Protein AF-A0A1E1F285-F1 (afdb_monomer)

Mean predicted aligned error: 18.16 Å

Sequence (173 aa):
MGPDPKQLMRQTDASERTVKHWLSGQHGPDSVYFLRLVVSSPVIRAFVLGLIDGPAAIPLTGPVDRISLVRAREAYAAGEAAGGRSATGGRKNVPERVPERDPINVPDRAELNERQHWFLDRVAAGRSDARDIVAMWAVSLKTARRDIAALKVAGLICYVGSRRKGRYRRSSK

Secondary structure (DSSP, 8-state):
-PPPHHHHHHHH---HHHHHHHHTTSS---HHHHHHHHHH-HHHHHHHHHHHHGGGS-----TTHHHHHHHHHHHHHHHHHHT-------------------------TTS--HHHHHHHHHHHHS---HHHHHHHH---HHHHHHHHHHHH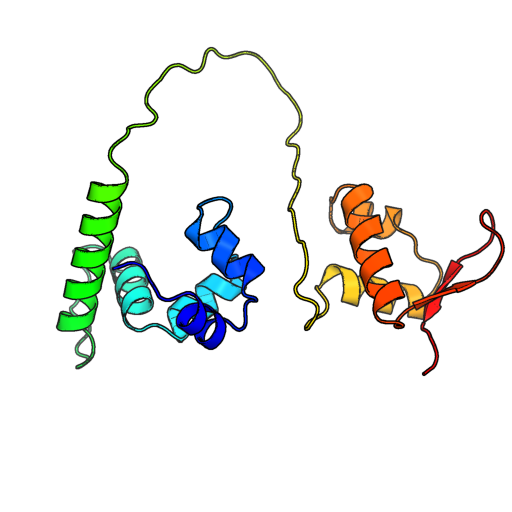HTTSEEEES-TTT-EEEE---

Solvent-accessible surface area (backbone atoms only — not comparable to full-atom values): 10651 Å² total; per-residue (Å²): 134,80,85,57,63,70,59,50,25,73,50,48,74,44,47,72,67,60,47,50,35,38,77,68,68,76,45,77,71,52,73,67,45,42,51,32,37,40,72,65,30,69,36,54,28,44,47,53,48,52,63,74,47,43,101,78,52,78,81,73,92,50,97,71,45,66,67,32,39,51,51,34,52,52,54,49,54,52,49,56,64,73,58,76,67,81,93,78,78,84,83,82,84,88,78,94,72,80,83,83,70,71,79,84,80,75,76,59,95,83,63,83,51,72,69,49,51,53,49,54,54,42,28,71,78,38,86,58,57,44,64,56,47,20,72,76,66,76,47,47,64,68,55,30,46,48,48,53,48,52,38,40,75,70,54,51,33,44,79,49,74,52,99,88,78,41,42,49,36,67,43,84,127

Nearest PDB structures (foldseek):
  4ooi-assembly1_A  TM=7.698E-01  e=5.294E-03  Vibrio cholerae O1 biovar El Tor str. N16961
  8qkf-assembly1_B  TM=7.802E-01  e=4.735E-02  Mycolicibacterium smegmatis
  8qkf-assembly1_A  TM=7.771E-01  e=9.636E-02  Mycolicibacterium smegmatis
  1r23-assembly1_A  TM=7.798E-01  e=1.961E-01  Synechococcus elongatus PCC 7942 = FACHB-805
  2lkp-assembly1_B  TM=5.062E-01  e=1.230E+00  Mycobacterium tuberculosis H37Rv

Radius of gyration: 22.08 Å; Cα contacts (8 Å, |Δi|>4): 124; chains: 1; bounding box: 58×31×63 Å

pLDDT: mean 71.3, std 18.4, range [32.62, 95.25]

Organism: NCBI:txid120107

Structure (mmCIF, N/CA/C/O backbone):
data_AF-A0A1E1F285-F1
#
_entry.id   AF-A0A1E1F285-F1
#
loop_
_atom_site.group_PDB
_atom_site.id
_atom_site.type_symbol
_atom_site.label_atom_id
_atom_site.label_alt_id
_atom_site.label_comp_id
_atom_site.label_asym_id
_atom_site.label_entity_id
_atom_site.label_seq_id
_atom_site.pdbx_PDB_ins_code
_atom_site.Cartn_x
_atom_site.Cartn_y
_atom_site.Cartn_z
_atom_site.occupancy
_atom_site.B_iso_or_equiv
_atom_site.auth_seq_id
_atom_site.auth_comp_id
_atom_site.auth_asym_id
_atom_site.auth_atom_id
_atom_site.pdbx_PDB_model_num
ATOM 1 N N . MET A 1 1 ? 17.434 11.563 -23.244 1.00 43.72 1 MET A N 1
ATOM 2 C CA . MET A 1 1 ? 16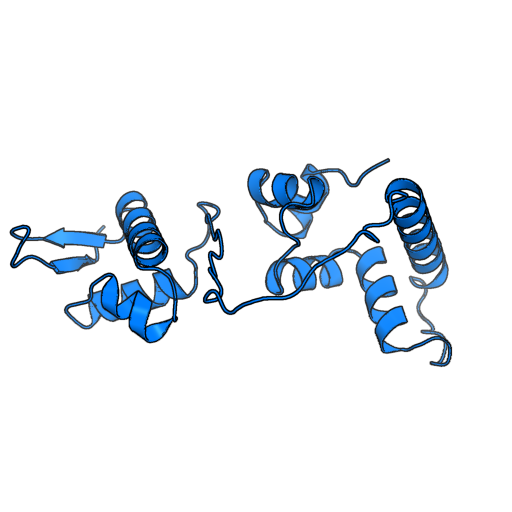.072 12.016 -22.884 1.00 43.72 1 MET A CA 1
ATOM 3 C C . MET A 1 1 ? 15.527 10.986 -21.903 1.00 43.72 1 MET A C 1
ATOM 5 O O . MET A 1 1 ? 15.444 9.826 -22.281 1.00 43.72 1 MET A O 1
ATOM 9 N N . GLY A 1 2 ? 15.338 11.341 -20.629 1.00 56.44 2 GLY A N 1
ATOM 10 C CA . GLY A 1 2 ? 14.851 10.390 -19.618 1.00 56.44 2 GLY A CA 1
ATOM 11 C C . GLY A 1 2 ? 13.384 10.003 -19.858 1.00 56.44 2 GLY A C 1
ATOM 12 O O . GLY A 1 2 ? 12.691 10.731 -20.571 1.00 56.44 2 GLY A O 1
ATOM 13 N N . PRO A 1 3 ? 12.904 8.876 -19.303 1.00 66.75 3 PRO A N 1
ATOM 14 C CA . PRO A 1 3 ? 11.506 8.469 -19.444 1.00 66.75 3 PRO A CA 1
ATOM 15 C C . PRO A 1 3 ? 10.559 9.522 -18.842 1.00 66.75 3 PRO A C 1
ATOM 17 O O . PRO A 1 3 ? 10.799 10.015 -17.740 1.00 66.75 3 PRO A O 1
ATOM 20 N N . ASP A 1 4 ? 9.489 9.870 -19.568 1.00 79.44 4 ASP A N 1
ATOM 21 C CA . ASP A 1 4 ? 8.480 10.839 -19.117 1.00 79.44 4 ASP A CA 1
ATOM 22 C C . ASP A 1 4 ? 7.724 10.282 -17.893 1.00 79.44 4 ASP A C 1
ATOM 24 O O . ASP A 1 4 ? 7.098 9.216 -17.997 1.00 79.44 4 ASP A O 1
ATOM 28 N N . PRO A 1 5 ? 7.726 10.986 -16.741 1.00 80.44 5 PRO A N 1
ATOM 29 C CA . PRO A 1 5 ? 6.997 10.564 -15.550 1.00 80.44 5 PRO A CA 1
ATOM 30 C C . PRO A 1 5 ? 5.525 10.232 -15.817 1.00 80.44 5 PRO A C 1
ATOM 32 O O . PRO A 1 5 ? 5.007 9.259 -15.274 1.00 80.44 5 PRO A O 1
ATOM 35 N N . LYS A 1 6 ? 4.849 10.991 -16.691 1.00 82.88 6 LYS A N 1
ATOM 36 C CA . LYS A 1 6 ? 3.425 10.779 -17.001 1.00 82.88 6 LYS A CA 1
ATOM 37 C C . LYS A 1 6 ? 3.189 9.465 -17.735 1.00 82.88 6 LYS A C 1
ATOM 39 O O . LYS A 1 6 ? 2.173 8.806 -17.518 1.00 82.88 6 LYS A O 1
ATOM 44 N N . GLN A 1 7 ? 4.123 9.076 -18.598 1.00 83.38 7 GLN A N 1
ATOM 45 C CA . GLN A 1 7 ? 4.050 7.811 -19.316 1.00 83.38 7 GLN A CA 1
ATOM 46 C C . GLN A 1 7 ? 4.204 6.629 -18.358 1.00 83.38 7 GLN A C 1
ATOM 48 O O . GLN A 1 7 ? 3.432 5.678 -18.456 1.00 83.38 7 GLN A O 1
ATOM 53 N N . LEU A 1 8 ? 5.138 6.714 -17.405 1.00 80.19 8 LEU A N 1
ATOM 54 C CA . LEU A 1 8 ? 5.330 5.680 -16.387 1.00 80.19 8 LEU A CA 1
ATOM 55 C C . LEU A 1 8 ? 4.090 5.525 -15.507 1.00 80.19 8 LEU A C 1
ATOM 57 O O . LEU A 1 8 ? 3.622 4.406 -15.333 1.00 80.19 8 LEU A O 1
ATOM 61 N N . MET A 1 9 ? 3.504 6.632 -15.044 1.00 79.19 9 MET A N 1
ATOM 62 C CA . MET A 1 9 ? 2.258 6.601 -14.269 1.00 79.19 9 MET A CA 1
ATOM 63 C C . MET A 1 9 ? 1.129 5.904 -15.040 1.00 79.19 9 MET A C 1
ATOM 65 O O . MET A 1 9 ? 0.465 5.029 -14.501 1.00 79.19 9 MET A O 1
ATOM 69 N N . ARG A 1 10 ? 0.943 6.221 -16.330 1.00 76.50 10 ARG A N 1
ATOM 70 C CA . ARG A 1 10 ? -0.081 5.565 -17.167 1.00 76.50 10 ARG A CA 1
ATOM 71 C C . ARG A 1 10 ? 0.170 4.074 -17.388 1.00 76.50 10 ARG A C 1
ATOM 73 O O . ARG A 1 10 ? -0.776 3.332 -17.618 1.00 76.50 10 ARG A O 1
ATOM 80 N N . GLN A 1 11 ? 1.431 3.654 -17.400 1.00 74.38 11 GLN A N 1
ATOM 81 C CA . GLN A 1 11 ? 1.823 2.269 -17.656 1.00 74.38 11 GLN A CA 1
ATOM 82 C C . GLN A 1 11 ? 1.722 1.386 -16.411 1.00 74.38 11 GLN A C 1
ATOM 84 O O . GLN A 1 11 ? 1.433 0.198 -16.529 1.00 74.38 11 GLN A O 1
ATOM 89 N N . THR A 1 12 ? 1.972 1.950 -15.230 1.00 71.25 12 THR A N 1
ATOM 90 C CA . THR A 1 12 ? 2.078 1.185 -13.981 1.00 71.25 12 THR A CA 1
ATOM 91 C C . THR A 1 12 ? 0.955 1.459 -12.992 1.00 71.25 12 THR A C 1
ATOM 93 O O . THR A 1 12 ? 0.839 0.722 -12.013 1.00 71.25 12 THR A O 1
ATOM 96 N N . ASP A 1 13 ? 0.149 2.491 -13.243 1.00 68.31 13 ASP A N 1
ATOM 97 C CA . ASP A 1 13 ? -0.824 3.074 -12.312 1.00 68.31 13 ASP A CA 1
ATOM 98 C C . ASP A 1 13 ? -0.196 3.557 -10.989 1.00 68.31 13 ASP A C 1
ATOM 100 O O . ASP A 1 13 ? -0.860 3.733 -9.972 1.00 68.31 13 ASP A O 1
ATOM 104 N N . ALA A 1 14 ? 1.124 3.772 -10.986 1.00 72.44 14 ALA A N 1
ATOM 105 C CA . ALA A 1 14 ? 1.829 4.351 -9.852 1.00 72.44 14 ALA A CA 1
ATOM 106 C C . ALA A 1 14 ? 1.595 5.864 -9.794 1.00 72.44 14 ALA A C 1
ATOM 108 O O . ALA A 1 14 ? 1.497 6.530 -10.830 1.00 72.44 14 ALA A O 1
ATOM 109 N N . SER A 1 15 ? 1.591 6.454 -8.597 1.00 74.44 15 SER A N 1
ATOM 110 C CA . SER A 1 15 ? 1.534 7.909 -8.504 1.00 74.44 15 SER A CA 1
ATOM 111 C C . SER A 1 15 ? 2.813 8.581 -8.957 1.00 74.44 15 SER A C 1
ATOM 113 O O . SER A 1 15 ? 3.917 8.029 -8.971 1.00 74.44 15 SER A O 1
ATOM 115 N N . GLU A 1 16 ? 2.658 9.877 -9.189 1.00 77.94 16 GLU A N 1
ATOM 116 C CA . GLU A 1 16 ? 3.741 10.806 -9.439 1.00 77.94 16 GLU A CA 1
ATOM 117 C C . GLU A 1 16 ? 4.838 10.749 -8.367 1.00 77.94 16 GLU A C 1
ATOM 119 O O . GLU A 1 16 ? 6.019 10.864 -8.689 1.00 77.94 16 GLU A O 1
ATOM 124 N N . ARG A 1 17 ? 4.484 10.553 -7.090 1.00 73.75 17 ARG A N 1
ATOM 125 C CA . ARG A 1 17 ? 5.474 10.469 -6.010 1.00 73.75 17 ARG A CA 1
ATOM 126 C C . ARG A 1 17 ? 6.322 9.210 -6.152 1.00 73.75 17 ARG A C 1
ATOM 128 O O . ARG A 1 17 ? 7.546 9.293 -6.073 1.00 73.75 17 ARG A O 1
ATOM 135 N N . THR A 1 18 ? 5.672 8.074 -6.372 1.00 74.69 18 THR A N 1
ATOM 136 C CA . THR A 1 18 ? 6.319 6.773 -6.552 1.00 74.69 18 THR A CA 1
ATOM 137 C C . THR A 1 18 ? 7.257 6.808 -7.761 1.00 74.69 18 THR A C 1
ATOM 139 O O . THR A 1 18 ? 8.434 6.470 -7.641 1.00 74.69 18 THR A O 1
ATOM 142 N N . VAL A 1 19 ? 6.790 7.359 -8.887 1.00 76.88 19 VAL A N 1
ATOM 143 C CA . VAL A 1 19 ? 7.602 7.540 -10.099 1.00 76.88 19 VAL A CA 1
ATOM 144 C C . VAL A 1 19 ? 8.780 8.497 -9.869 1.00 76.88 19 VAL A C 1
ATOM 146 O O . VAL A 1 19 ? 9.896 8.203 -10.292 1.00 76.88 19 VAL A O 1
ATOM 149 N N . LYS A 1 20 ? 8.596 9.613 -9.148 1.00 80.12 20 LYS A N 1
ATOM 150 C CA . LYS A 1 20 ? 9.701 10.529 -8.792 1.00 80.12 20 LYS A CA 1
ATOM 151 C C . LYS A 1 20 ? 10.767 9.853 -7.932 1.00 80.12 20 LYS A C 1
ATOM 153 O O . LYS A 1 20 ? 11.956 10.109 -8.119 1.00 80.12 20 LYS A O 1
ATOM 158 N N . HIS A 1 21 ? 10.372 8.988 -7.004 1.00 78.19 21 HIS A N 1
ATOM 159 C CA . HIS A 1 21 ? 11.324 8.219 -6.208 1.00 78.19 21 HIS A CA 1
ATOM 160 C C . HIS A 1 21 ? 12.113 7.197 -7.047 1.00 78.19 21 HIS A C 1
ATOM 162 O O . HIS A 1 21 ? 13.308 7.023 -6.807 1.00 78.19 21 HIS A O 1
ATOM 168 N N . TRP A 1 22 ? 11.498 6.599 -8.076 1.00 84.81 22 TRP A N 1
ATOM 169 C CA . TRP A 1 22 ? 12.201 5.732 -9.033 1.00 84.81 22 TRP A CA 1
ATOM 170 C C . TRP A 1 22 ? 13.216 6.511 -9.869 1.00 84.81 22 TRP A C 1
ATOM 172 O O . TRP A 1 22 ? 14.378 6.125 -9.956 1.00 84.81 22 TRP A O 1
ATOM 182 N N . LEU A 1 23 ? 12.794 7.642 -10.442 1.00 81.50 23 LEU A N 1
ATOM 183 C CA . LEU A 1 23 ? 13.649 8.476 -11.293 1.00 81.50 23 LEU A CA 1
ATOM 184 C C . LEU A 1 23 ? 14.789 9.147 -10.518 1.00 81.50 23 LEU A C 1
ATOM 186 O O . LEU A 1 23 ? 15.829 9.440 -11.097 1.00 81.50 23 LEU A O 1
ATOM 190 N N . SER A 1 24 ? 14.611 9.374 -9.214 1.00 76.12 24 SER A N 1
ATOM 191 C CA . SER A 1 24 ? 15.674 9.867 -8.330 1.00 76.12 24 SER A CA 1
ATOM 192 C C . SER A 1 24 ? 16.593 8.763 -7.792 1.00 76.12 24 SER A C 1
ATOM 194 O O . SER A 1 24 ? 17.510 9.069 -7.033 1.00 76.12 24 SER A O 1
ATOM 196 N N . GLY A 1 25 ? 16.365 7.494 -8.157 1.00 74.00 25 GLY A N 1
ATOM 197 C CA . GLY A 1 25 ? 17.184 6.358 -7.725 1.00 74.00 25 GLY A CA 1
ATOM 198 C C . GLY A 1 25 ? 17.074 6.026 -6.234 1.00 74.00 25 GLY A C 1
ATOM 199 O O . GLY A 1 25 ? 17.905 5.285 -5.717 1.00 74.00 25 GLY A O 1
ATOM 200 N N . GLN A 1 26 ? 16.073 6.563 -5.525 1.00 68.50 26 GLN A N 1
ATOM 201 C CA . GLN A 1 26 ? 15.905 6.322 -4.086 1.00 68.50 26 GLN A CA 1
ATOM 202 C C . GLN A 1 26 ? 15.437 4.894 -3.796 1.00 68.50 26 GLN A C 1
ATOM 204 O O . GLN A 1 26 ? 15.898 4.269 -2.844 1.00 68.50 26 GLN A O 1
ATOM 209 N N . HIS A 1 27 ? 14.522 4.377 -4.614 1.00 72.69 27 HIS A N 1
ATOM 210 C CA . HIS A 1 27 ? 14.091 2.984 -4.585 1.00 72.69 27 HIS A CA 1
ATOM 211 C C . HIS A 1 27 ? 13.569 2.578 -5.966 1.00 72.69 27 HIS A C 1
ATOM 213 O O . HIS A 1 27 ? 12.984 3.401 -6.663 1.00 72.69 27 HIS A O 1
ATOM 219 N N . GLY A 1 28 ? 13.780 1.326 -6.372 1.00 76.88 28 GLY A N 1
ATOM 220 C CA . GLY A 1 28 ? 13.256 0.804 -7.638 1.00 76.88 28 GLY A CA 1
ATOM 221 C C . GLY A 1 28 ? 11.749 0.511 -7.594 1.00 76.88 28 GLY A C 1
ATOM 222 O O . GLY A 1 28 ? 11.136 0.588 -6.522 1.00 76.88 28 GLY A O 1
ATOM 223 N N . PRO A 1 29 ? 11.136 0.173 -8.744 1.00 80.31 29 PRO A N 1
ATOM 224 C CA . PRO A 1 29 ? 9.796 -0.401 -8.768 1.00 80.31 29 PRO A CA 1
ATOM 225 C C . PRO A 1 29 ? 9.787 -1.731 -8.007 1.00 80.31 29 PRO A C 1
ATOM 227 O O . PRO A 1 29 ? 10.714 -2.532 -8.136 1.00 80.31 29 PRO A O 1
ATOM 230 N N . ASP A 1 30 ? 8.747 -1.961 -7.206 1.00 76.25 30 ASP A N 1
ATOM 231 C CA . ASP A 1 30 ? 8.529 -3.272 -6.590 1.00 76.25 30 ASP A CA 1
ATOM 232 C C . ASP A 1 30 ? 8.156 -4.328 -7.646 1.00 76.25 30 ASP A C 1
ATOM 234 O O . ASP A 1 30 ? 8.010 -4.019 -8.831 1.00 76.25 30 ASP A O 1
ATOM 238 N N . SER A 1 31 ? 8.008 -5.588 -7.232 1.00 72.81 31 SER A N 1
ATOM 239 C CA . SER A 1 31 ? 7.712 -6.692 -8.152 1.00 72.81 31 SER A CA 1
ATOM 240 C C . SER A 1 31 ? 6.435 -6.470 -8.965 1.00 72.81 31 SER A C 1
ATOM 242 O O . SER A 1 31 ? 6.411 -6.811 -10.145 1.00 72.81 31 SER A O 1
ATOM 244 N N . VAL A 1 32 ? 5.394 -5.869 -8.385 1.00 73.44 32 VAL A N 1
ATOM 245 C CA . VAL A 1 32 ? 4.120 -5.630 -9.075 1.00 73.44 32 VAL A CA 1
ATOM 246 C C . VAL A 1 32 ? 4.295 -4.551 -10.136 1.00 73.44 32 VAL A C 1
ATOM 248 O O . VAL A 1 32 ? 3.924 -4.763 -11.291 1.00 73.44 32 VAL A O 1
ATOM 251 N N . TYR A 1 33 ? 4.909 -3.419 -9.790 1.00 76.44 33 TYR A N 1
ATOM 252 C CA . TYR A 1 33 ? 5.165 -2.351 -10.756 1.00 76.44 33 TYR A CA 1
ATOM 253 C C . TYR A 1 33 ? 6.180 -2.762 -11.822 1.00 76.44 33 TYR A C 1
ATOM 255 O O . TYR A 1 33 ? 6.033 -2.391 -12.985 1.00 76.44 33 TYR A O 1
ATOM 263 N N . PHE A 1 34 ? 7.175 -3.567 -11.458 1.00 82.56 34 PHE A N 1
ATOM 264 C CA . PHE A 1 34 ? 8.130 -4.136 -12.398 1.00 82.56 34 PHE A CA 1
ATOM 265 C C . PHE A 1 34 ? 7.444 -5.078 -13.392 1.00 82.56 34 PHE A C 1
ATOM 267 O O . PHE A 1 34 ? 7.631 -4.932 -14.597 1.00 82.56 34 PHE A O 1
ATOM 274 N N . LEU A 1 35 ? 6.592 -5.996 -12.925 1.00 78.50 35 LEU A N 1
ATOM 275 C CA . LEU A 1 35 ? 5.828 -6.879 -13.809 1.00 78.50 35 LEU A CA 1
ATOM 276 C C . LEU A 1 35 ? 4.869 -6.087 -14.700 1.00 78.50 35 LEU A C 1
ATOM 278 O O . LEU A 1 35 ? 4.788 -6.364 -15.896 1.00 78.50 35 LEU A O 1
ATOM 282 N N . ARG A 1 36 ? 4.205 -5.053 -14.164 1.00 77.69 36 ARG A N 1
ATOM 283 C CA . ARG A 1 36 ? 3.400 -4.127 -14.973 1.00 77.69 36 ARG A CA 1
ATOM 284 C C . ARG A 1 36 ? 4.250 -3.476 -16.063 1.00 77.69 36 ARG A C 1
ATOM 286 O O . ARG A 1 36 ? 3.823 -3.504 -17.207 1.00 77.69 36 ARG A O 1
ATOM 293 N N . LEU A 1 37 ? 5.465 -3.006 -15.762 1.00 80.12 37 LEU A N 1
ATOM 294 C CA . LEU A 1 37 ? 6.397 -2.459 -16.760 1.00 80.12 37 LEU A CA 1
ATOM 295 C C . LEU A 1 37 ? 6.805 -3.486 -17.824 1.00 80.12 37 LEU A C 1
ATOM 297 O O . LEU A 1 37 ? 6.816 -3.157 -19.008 1.00 80.12 37 LEU A O 1
ATOM 301 N N . VAL A 1 38 ? 7.108 -4.726 -17.436 1.00 80.94 38 VAL A N 1
ATOM 302 C CA . VAL A 1 38 ? 7.422 -5.820 -18.375 1.00 80.94 38 VAL A CA 1
ATOM 303 C C . VAL A 1 38 ? 6.225 -6.118 -19.288 1.00 80.94 38 VAL A C 1
ATOM 305 O O . VAL A 1 38 ? 6.385 -6.376 -20.481 1.00 80.94 38 VAL A O 1
ATOM 308 N N . VAL A 1 39 ? 5.000 -6.041 -18.768 1.00 77.38 39 VAL A N 1
ATOM 309 C CA . VAL A 1 39 ? 3.782 -6.245 -19.561 1.00 77.38 39 VAL A CA 1
ATOM 310 C C . VAL A 1 39 ? 3.453 -5.018 -20.424 1.00 77.38 39 VAL A C 1
ATOM 312 O O . VAL A 1 39 ? 3.092 -5.164 -21.587 1.00 77.38 39 VAL A O 1
ATOM 315 N N . SER A 1 40 ? 3.598 -3.798 -19.930 1.00 71.06 40 SER A N 1
ATOM 316 C CA . SER A 1 40 ? 3.149 -2.594 -20.637 1.00 71.06 40 SER A CA 1
ATOM 317 C C . SER A 1 40 ? 4.193 -2.008 -21.591 1.00 71.06 40 SER A C 1
ATOM 319 O O . SER A 1 40 ? 3.836 -1.251 -22.493 1.00 71.06 40 SER A O 1
ATOM 321 N N . SER A 1 41 ? 5.482 -2.299 -21.386 1.00 77.62 41 SER A N 1
ATOM 322 C CA . SER A 1 41 ? 6.592 -1.733 -22.156 1.00 77.62 41 SER A CA 1
ATOM 323 C C . SER A 1 41 ? 7.308 -2.812 -22.975 1.00 77.62 41 SER A C 1
ATOM 325 O O . SER A 1 41 ? 8.056 -3.615 -22.411 1.00 77.62 41 SER A O 1
ATOM 327 N N . PRO A 1 42 ? 7.161 -2.813 -24.314 1.00 71.88 42 PRO A N 1
ATOM 328 C CA . PRO A 1 42 ? 7.854 -3.760 -25.191 1.00 71.88 42 PRO A CA 1
ATOM 329 C C . PRO A 1 42 ? 9.382 -3.719 -25.058 1.00 71.88 42 PRO A C 1
ATOM 331 O O . PRO A 1 42 ? 10.038 -4.748 -25.174 1.00 71.88 42 PRO A O 1
ATOM 334 N N . VAL A 1 43 ? 9.950 -2.543 -24.768 1.00 75.25 43 VAL A N 1
ATOM 335 C CA . VAL A 1 43 ? 11.401 -2.351 -24.597 1.00 75.25 43 VAL A CA 1
ATOM 336 C C . VAL A 1 43 ? 11.901 -3.042 -23.327 1.00 75.25 43 VAL A C 1
ATOM 338 O O . VAL A 1 43 ? 12.885 -3.775 -23.370 1.00 75.25 43 VAL A O 1
ATOM 341 N N . ILE A 1 44 ? 11.201 -2.854 -22.202 1.00 78.75 44 ILE A N 1
ATOM 342 C CA . ILE A 1 44 ? 11.555 -3.494 -20.923 1.00 78.75 44 ILE A CA 1
ATOM 343 C C . ILE A 1 44 ? 11.322 -5.003 -21.015 1.00 78.75 44 ILE A C 1
ATOM 345 O O . ILE A 1 44 ? 12.134 -5.782 -20.525 1.00 78.75 44 ILE A O 1
ATOM 349 N N . ARG A 1 45 ? 10.254 -5.424 -21.699 1.00 78.06 45 ARG A N 1
ATOM 350 C CA . ARG A 1 45 ? 9.982 -6.838 -21.953 1.00 78.06 45 ARG A CA 1
ATOM 351 C C . ARG A 1 45 ? 11.113 -7.518 -22.717 1.00 78.06 45 ARG A C 1
ATOM 353 O O . ARG A 1 45 ? 11.616 -8.533 -22.253 1.00 78.06 45 ARG A O 1
ATOM 360 N N . ALA A 1 46 ? 11.514 -6.950 -23.854 1.00 71.75 46 ALA A N 1
ATOM 361 C CA . ALA A 1 46 ? 12.589 -7.492 -24.682 1.00 71.75 46 ALA A CA 1
ATOM 362 C C . ALA A 1 46 ? 13.915 -7.555 -23.912 1.00 71.75 46 ALA A C 1
ATOM 364 O O . ALA A 1 46 ? 14.648 -8.534 -24.014 1.00 71.75 46 ALA A O 1
ATOM 365 N N . PHE A 1 47 ? 14.196 -6.540 -23.090 1.00 78.75 47 PHE A N 1
ATOM 366 C CA . PHE A 1 47 ? 15.363 -6.534 -22.214 1.00 78.75 47 PHE A CA 1
ATOM 367 C C . PHE A 1 47 ? 15.345 -7.690 -21.204 1.00 78.75 47 PHE A C 1
ATOM 369 O O . PHE A 1 47 ? 16.313 -8.439 -21.119 1.00 78.75 47 PHE A O 1
ATOM 376 N N . VAL A 1 48 ? 14.245 -7.861 -20.463 1.00 81.75 48 VAL A N 1
ATOM 377 C CA . VAL A 1 48 ? 14.122 -8.922 -19.450 1.00 81.75 48 VAL A 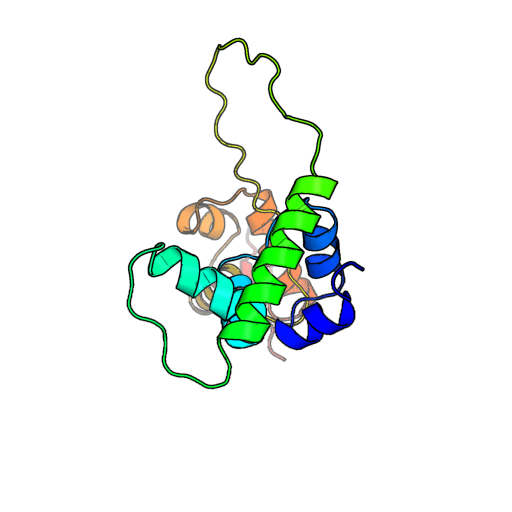CA 1
ATOM 378 C C . VAL A 1 48 ? 14.182 -10.309 -20.083 1.00 81.75 48 VAL A C 1
ATOM 380 O O . VAL A 1 48 ? 14.874 -11.175 -19.558 1.00 81.75 48 VAL A O 1
ATOM 383 N N . LEU A 1 49 ? 13.520 -10.512 -21.224 1.00 76.81 49 LEU A N 1
ATOM 384 C CA . LEU A 1 49 ? 13.608 -11.773 -21.963 1.00 76.81 49 LEU A CA 1
ATOM 385 C C . LEU A 1 49 ? 15.043 -12.049 -22.418 1.00 76.81 49 LEU A C 1
ATOM 387 O O . LEU A 1 49 ? 15.556 -13.125 -22.145 1.00 76.81 49 LEU A O 1
ATOM 391 N N . GLY A 1 50 ? 15.743 -11.053 -22.971 1.00 73.44 50 GLY A N 1
ATOM 392 C CA . GLY A 1 50 ? 17.148 -11.197 -23.364 1.00 73.44 50 GLY A CA 1
ATOM 393 C C . GLY A 1 50 ? 18.109 -11.522 -22.209 1.00 73.44 50 GLY A C 1
ATOM 394 O O . GLY A 1 50 ? 19.162 -12.110 -22.447 1.00 73.44 50 GLY A O 1
ATOM 395 N N . LEU A 1 51 ? 17.765 -11.172 -20.963 1.00 74.88 51 LEU A N 1
ATOM 396 C CA . LEU A 1 51 ? 18.522 -11.587 -19.775 1.00 74.88 51 LEU A CA 1
ATOM 397 C C . LEU A 1 51 ? 18.262 -13.049 -19.392 1.00 74.88 51 LEU A C 1
ATOM 399 O O . LEU A 1 51 ? 19.184 -13.726 -18.944 1.00 74.88 51 LEU A O 1
ATOM 403 N N . ILE A 1 52 ? 17.020 -13.517 -19.545 1.00 73.50 52 ILE A N 1
ATOM 404 C CA . ILE A 1 52 ? 16.608 -14.892 -19.222 1.00 73.50 52 ILE A CA 1
ATOM 405 C C . ILE A 1 52 ? 17.163 -15.874 -20.258 1.00 73.50 52 ILE A C 1
ATOM 407 O O . ILE A 1 52 ? 17.671 -16.934 -19.903 1.00 73.50 52 ILE A O 1
ATOM 411 N N . ASP A 1 53 ? 17.093 -15.487 -21.527 1.00 62.50 53 ASP A N 1
ATOM 412 C CA . ASP A 1 53 ? 17.474 -16.298 -22.680 1.00 62.50 53 ASP A CA 1
ATOM 413 C C . ASP A 1 53 ? 19.002 -16.411 -22.859 1.00 62.50 53 ASP A C 1
ATOM 415 O O . ASP A 1 53 ? 19.510 -17.352 -23.475 1.00 62.50 53 ASP A O 1
ATOM 419 N N . GLY A 1 54 ? 19.772 -15.481 -22.283 1.00 55.03 54 GLY A N 1
ATOM 420 C CA . GLY A 1 54 ? 21.220 -15.410 -22.470 1.00 55.03 54 GLY A CA 1
ATOM 421 C C . GLY A 1 54 ? 21.620 -15.166 -23.940 1.00 55.03 54 GLY A C 1
ATOM 422 O O . GLY A 1 54 ? 20.788 -15.149 -24.845 1.00 55.03 54 GLY A O 1
ATOM 423 N N . PRO A 1 55 ? 22.916 -14.977 -24.242 1.00 53.62 55 PRO A N 1
ATOM 424 C CA . PRO A 1 55 ? 23.376 -14.675 -25.603 1.00 53.62 55 PRO A CA 1
ATOM 425 C C . PRO A 1 55 ? 23.231 -15.840 -26.606 1.00 53.62 55 PRO A C 1
ATOM 427 O O . PRO A 1 55 ? 23.638 -15.688 -27.756 1.00 53.62 55 PRO A O 1
ATOM 430 N N . ALA A 1 56 ? 22.693 -16.991 -26.188 1.00 47.78 56 ALA A N 1
ATOM 431 C CA . ALA A 1 56 ? 22.669 -18.227 -26.969 1.00 47.78 56 ALA A CA 1
ATOM 432 C C . ALA A 1 56 ? 21.265 -18.788 -27.255 1.00 47.78 56 ALA A C 1
ATOM 434 O O . ALA A 1 56 ? 21.173 -19.769 -27.995 1.00 47.78 56 ALA A O 1
ATOM 435 N N . ALA A 1 57 ? 20.179 -18.218 -26.718 1.00 45.62 57 ALA A N 1
ATOM 436 C CA . ALA A 1 57 ? 18.852 -18.721 -27.061 1.00 45.62 57 ALA A CA 1
ATOM 437 C C . ALA A 1 57 ? 18.345 -18.154 -28.396 1.00 45.62 57 ALA A C 1
ATOM 439 O O . ALA A 1 57 ? 18.595 -17.016 -28.792 1.00 45.62 57 ALA A O 1
ATOM 440 N N . ILE A 1 58 ? 17.656 -19.047 -29.093 1.00 48.59 58 ILE A N 1
ATOM 441 C CA . ILE A 1 58 ? 17.099 -18.968 -30.441 1.00 48.59 58 ILE A CA 1
ATOM 442 C C . ILE A 1 58 ? 16.380 -17.625 -30.670 1.00 48.59 58 ILE A C 1
ATOM 444 O O . ILE A 1 58 ? 15.606 -17.205 -29.812 1.00 48.59 58 ILE A O 1
ATOM 448 N N . PRO A 1 59 ? 16.579 -16.954 -31.823 1.00 49.47 59 PRO A N 1
ATOM 449 C CA . PRO A 1 59 ? 15.947 -15.668 -32.086 1.00 49.47 59 PRO A CA 1
ATOM 450 C C . PRO A 1 59 ? 14.423 -15.805 -32.046 1.00 49.47 59 PRO A C 1
ATOM 452 O O . PRO A 1 59 ? 13.841 -16.547 -32.841 1.00 49.47 59 PRO A O 1
ATOM 455 N N . LEU A 1 60 ? 13.790 -15.060 -31.137 1.00 47.84 60 LEU A N 1
ATOM 456 C CA 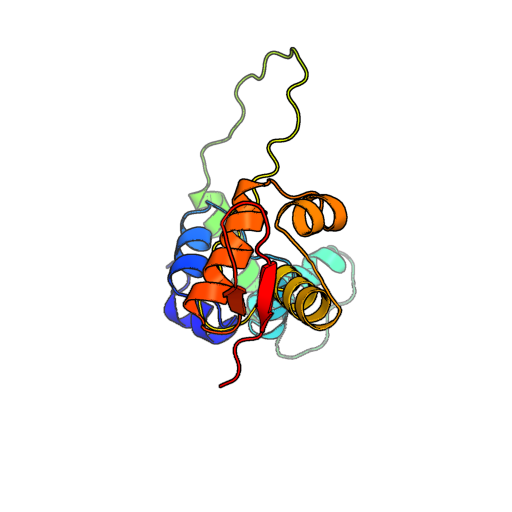. LEU A 1 60 ? 12.345 -14.881 -31.072 1.00 47.84 60 LEU A CA 1
ATOM 457 C C . LEU A 1 60 ? 11.872 -14.319 -32.423 1.00 47.84 60 LEU A C 1
ATOM 459 O O . LEU A 1 60 ? 12.092 -13.165 -32.787 1.00 47.84 60 LEU A O 1
ATOM 463 N N . THR A 1 61 ? 11.241 -15.175 -33.220 1.00 47.44 61 THR A N 1
ATOM 464 C CA . THR A 1 61 ? 10.728 -14.908 -34.571 1.00 47.44 61 THR A CA 1
ATOM 465 C C . THR A 1 61 ? 9.431 -14.089 -34.535 1.00 47.44 61 THR A C 1
ATOM 467 O O . THR A 1 61 ? 8.421 -14.453 -35.131 1.00 47.44 61 THR A O 1
ATOM 470 N N . GLY A 1 62 ? 9.449 -12.958 -33.824 1.00 55.22 62 GLY A N 1
ATOM 471 C CA . GLY A 1 62 ? 8.350 -11.998 -33.752 1.00 55.22 62 GLY A CA 1
ATOM 472 C C . GLY A 1 62 ? 8.726 -10.634 -34.355 1.00 55.22 62 GLY A C 1
ATOM 473 O O . GLY A 1 62 ? 9.849 -10.168 -34.173 1.00 55.22 62 GLY A O 1
ATOM 474 N N . PRO A 1 63 ? 7.803 -9.925 -35.031 1.00 51.53 63 PRO A N 1
ATOM 475 C CA . PRO A 1 63 ? 8.085 -8.628 -35.664 1.00 51.53 63 PRO A CA 1
ATOM 476 C C . PRO A 1 63 ? 8.446 -7.491 -34.683 1.00 51.53 63 PRO A C 1
ATOM 478 O O . PRO A 1 63 ? 8.891 -6.429 -35.110 1.00 51.53 63 PRO A O 1
ATOM 481 N N . VAL A 1 64 ? 8.295 -7.699 -33.370 1.00 53.78 64 VAL A N 1
ATOM 482 C CA . VAL A 1 64 ? 8.539 -6.691 -32.316 1.00 53.78 64 VAL A CA 1
ATOM 483 C C . VAL A 1 64 ? 10.019 -6.610 -31.889 1.00 53.78 64 VAL A C 1
ATOM 485 O O . VAL A 1 64 ? 10.407 -5.717 -31.135 1.00 53.78 64 VAL A O 1
ATOM 488 N N . ASP A 1 65 ? 10.872 -7.505 -32.383 1.00 56.34 65 ASP A 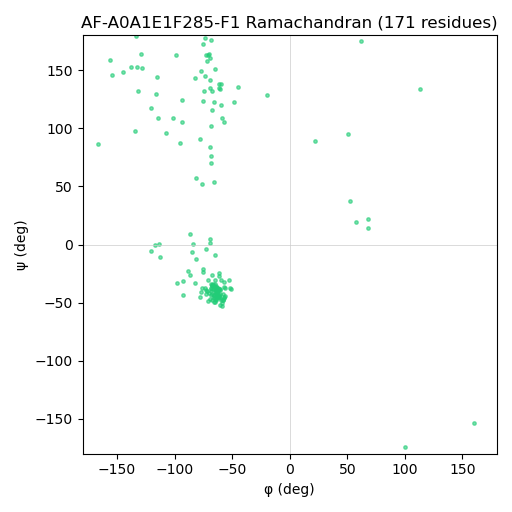N 1
ATOM 489 C CA . ASP A 1 65 ? 12.005 -7.958 -31.576 1.00 56.34 65 ASP A CA 1
ATOM 490 C C . ASP A 1 65 ? 13.312 -7.172 -31.778 1.00 56.34 65 ASP A C 1
ATOM 492 O O . ASP A 1 65 ? 13.957 -6.757 -30.820 1.00 56.34 65 ASP A O 1
ATOM 496 N N . ARG A 1 66 ? 13.699 -6.844 -33.017 1.00 52.81 66 ARG A N 1
ATOM 497 C CA . ARG A 1 66 ? 15.045 -6.284 -33.273 1.00 52.81 66 ARG A CA 1
ATOM 498 C C . ARG A 1 66 ? 15.185 -4.807 -32.917 1.00 52.81 66 ARG A C 1
ATOM 500 O O . ARG A 1 66 ? 16.160 -4.416 -32.284 1.00 52.81 66 ARG A O 1
ATOM 507 N N . ILE A 1 67 ? 14.214 -3.980 -33.302 1.00 58.41 67 ILE A N 1
ATOM 508 C CA . ILE A 1 67 ? 14.267 -2.525 -33.069 1.00 58.41 67 ILE A CA 1
ATOM 509 C C . ILE A 1 67 ? 14.103 -2.217 -31.576 1.00 58.41 67 ILE A C 1
ATOM 511 O O . ILE A 1 67 ? 14.824 -1.383 -31.031 1.00 58.41 67 ILE A O 1
ATOM 515 N N . SER A 1 68 ? 13.192 -2.919 -30.898 1.00 58.88 68 SER A N 1
ATOM 516 C CA . SER A 1 68 ? 12.965 -2.764 -29.456 1.00 58.88 68 SER A CA 1
ATOM 517 C C . SER A 1 68 ? 14.194 -3.176 -28.648 1.00 58.88 68 SER A C 1
ATOM 519 O O . SER A 1 68 ? 14.545 -2.499 -27.685 1.00 58.88 68 SER A O 1
ATOM 521 N N . LEU A 1 69 ? 14.880 -4.240 -29.072 1.00 57.53 69 LEU A N 1
ATOM 522 C CA . LEU A 1 69 ? 16.088 -4.745 -28.429 1.00 57.53 69 LEU A CA 1
ATOM 523 C C . LEU A 1 69 ? 17.304 -3.842 -28.675 1.00 57.53 69 LEU A C 1
ATOM 525 O O . LEU A 1 69 ? 18.065 -3.587 -27.743 1.00 57.53 69 LEU A O 1
ATOM 529 N N . VAL A 1 70 ? 17.461 -3.290 -29.883 1.00 63.41 70 VAL A N 1
ATOM 530 C CA . VAL A 1 70 ? 18.475 -2.254 -30.159 1.00 63.41 70 VAL A CA 1
ATOM 531 C C . VAL A 1 70 ? 18.236 -1.034 -29.271 1.00 63.41 70 VAL A C 1
ATOM 533 O O . VAL A 1 70 ? 19.150 -0.607 -28.572 1.00 63.41 70 VAL A O 1
ATOM 536 N N . ARG A 1 71 ? 16.993 -0.546 -29.185 1.00 63.47 71 ARG A N 1
ATOM 537 C CA . ARG A 1 71 ? 16.656 0.585 -28.308 1.00 63.47 71 ARG A CA 1
ATOM 538 C C . ARG A 1 71 ? 16.843 0.282 -26.825 1.00 63.47 71 ARG A C 1
ATOM 540 O O . ARG A 1 71 ? 17.253 1.164 -26.078 1.00 63.47 71 ARG A O 1
ATOM 547 N N . ALA A 1 72 ? 16.565 -0.945 -26.390 1.00 57.97 72 ALA A N 1
ATOM 548 C CA . ALA A 1 72 ? 16.839 -1.373 -25.021 1.00 57.97 72 ALA A CA 1
ATOM 549 C 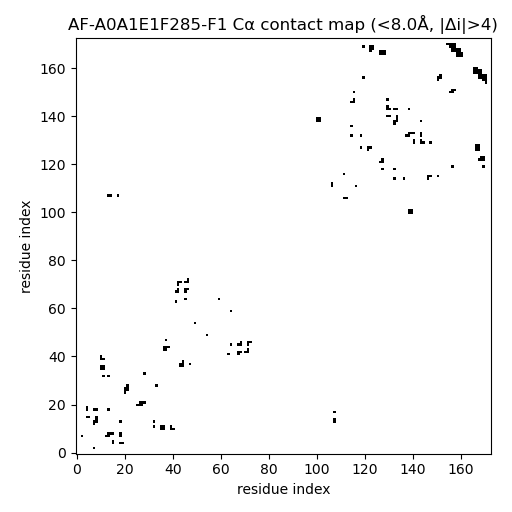C . ALA A 1 72 ? 18.344 -1.340 -24.716 1.00 57.97 72 ALA A C 1
ATOM 551 O O . ALA A 1 72 ? 18.751 -0.817 -23.679 1.00 57.97 72 ALA A O 1
ATOM 552 N N . ARG A 1 73 ? 19.176 -1.844 -25.638 1.00 57.69 73 ARG A N 1
ATOM 553 C CA . ARG A 1 73 ? 20.642 -1.813 -25.519 1.00 57.69 73 ARG A CA 1
ATOM 554 C C . ARG A 1 73 ? 21.190 -0.388 -25.515 1.00 57.69 73 ARG A C 1
ATOM 556 O O . ARG A 1 73 ? 22.039 -0.076 -24.687 1.00 57.69 73 ARG A O 1
ATOM 563 N N . GLU A 1 74 ? 20.681 0.481 -26.384 1.00 66.19 74 GLU A N 1
ATOM 564 C CA . GLU A 1 74 ? 21.042 1.904 -26.418 1.00 66.19 74 GLU A CA 1
ATOM 565 C C . GLU A 1 74 ? 20.670 2.618 -25.113 1.00 66.19 74 GLU A C 1
ATOM 567 O O . GLU A 1 74 ? 21.480 3.359 -24.560 1.00 66.19 74 GLU A O 1
ATOM 572 N N . ALA A 1 75 ? 19.471 2.363 -24.579 1.00 59.88 75 ALA A N 1
ATOM 573 C CA . ALA A 1 75 ? 19.028 2.935 -23.310 1.00 59.88 75 ALA A CA 1
ATOM 574 C C . ALA A 1 75 ? 19.887 2.458 -22.128 1.00 59.88 75 ALA A C 1
ATOM 576 O O . ALA A 1 75 ? 20.223 3.259 -21.256 1.00 59.88 75 ALA A O 1
ATOM 577 N N . TYR A 1 76 ? 20.276 1.180 -22.116 1.00 55.09 76 TYR A N 1
ATOM 578 C CA . TYR A 1 76 ? 21.181 0.624 -21.111 1.00 55.09 76 TYR A CA 1
ATOM 579 C C . TYR A 1 76 ? 22.577 1.255 -21.190 1.00 55.09 76 TYR A C 1
ATOM 581 O O . TYR A 1 76 ? 23.077 1.755 -20.187 1.00 55.09 76 TYR A O 1
ATOM 589 N N . ALA A 1 77 ? 23.173 1.320 -22.385 1.00 54.03 77 ALA A N 1
ATOM 590 C CA . ALA A 1 77 ? 24.485 1.936 -22.588 1.00 54.03 77 ALA A CA 1
ATOM 591 C C . ALA A 1 77 ? 24.492 3.427 -22.204 1.00 54.03 77 ALA A C 1
ATOM 593 O O . ALA A 1 77 ? 25.444 3.911 -21.594 1.00 54.03 77 ALA A O 1
ATOM 594 N N . ALA A 1 78 ? 23.409 4.150 -22.506 1.00 57.66 78 ALA A N 1
ATOM 595 C CA . ALA A 1 78 ? 23.233 5.532 -22.072 1.00 57.66 78 ALA A CA 1
ATOM 596 C C . ALA A 1 78 ? 23.108 5.657 -20.542 1.00 57.66 78 ALA A C 1
ATOM 598 O O . ALA A 1 78 ? 23.613 6.621 -19.967 1.00 57.66 78 ALA A O 1
ATOM 599 N N . GLY A 1 79 ? 22.462 4.689 -19.883 1.00 47.50 79 GLY A N 1
ATOM 600 C CA . GLY A 1 79 ? 22.370 4.603 -18.424 1.00 47.50 79 GLY A CA 1
ATOM 601 C C . GLY A 1 79 ? 23.724 4.351 -17.757 1.00 47.50 79 GLY A C 1
ATOM 602 O O . GLY A 1 79 ? 24.084 5.072 -16.830 1.00 47.50 79 GLY A O 1
ATOM 603 N N . GLU A 1 80 ? 24.506 3.402 -18.276 1.00 49.75 80 GLU A N 1
ATOM 604 C CA . GLU A 1 80 ? 25.867 3.111 -17.799 1.00 49.75 80 GLU A CA 1
ATOM 605 C C . GLU A 1 80 ? 26.798 4.320 -17.979 1.00 49.75 80 GLU A C 1
ATOM 607 O O . GLU A 1 80 ? 27.513 4.706 -17.054 1.00 49.75 80 GLU A O 1
ATOM 612 N N . ALA A 1 81 ? 26.738 4.986 -19.137 1.00 51.88 81 ALA A N 1
ATOM 613 C CA . ALA A 1 81 ? 27.526 6.189 -19.401 1.00 51.88 81 ALA A CA 1
ATOM 614 C C . ALA A 1 81 ? 27.140 7.366 -18.482 1.00 51.88 81 ALA A C 1
ATOM 616 O O . ALA A 1 81 ? 28.002 8.148 -18.079 1.00 51.88 81 ALA A O 1
ATOM 617 N N . ALA A 1 82 ? 25.860 7.486 -18.114 1.00 51.00 82 ALA A N 1
ATOM 618 C CA . ALA A 1 82 ? 25.384 8.494 -17.167 1.00 51.00 82 ALA A CA 1
ATOM 619 C C . ALA A 1 82 ? 25.735 8.163 -15.701 1.00 51.00 82 ALA A C 1
ATOM 621 O O . ALA A 1 82 ? 25.828 9.070 -14.873 1.00 51.00 82 ALA A O 1
ATOM 622 N N . GLY A 1 83 ? 25.955 6.884 -15.377 1.00 42.62 83 GLY A N 1
ATOM 623 C CA . GLY A 1 83 ? 26.267 6.376 -14.036 1.00 42.62 83 GLY A CA 1
ATOM 624 C C . GLY A 1 83 ? 27.753 6.380 -13.653 1.00 42.62 83 GLY A C 1
ATOM 625 O O . GLY A 1 83 ? 28.102 5.820 -12.616 1.00 42.62 83 GLY A O 1
ATOM 626 N N . GLY A 1 84 ? 28.628 6.999 -14.456 1.00 37.09 84 GLY A N 1
ATOM 627 C CA . GLY A 1 84 ? 30.096 6.956 -14.360 1.00 37.09 84 GLY A CA 1
ATOM 628 C C . GLY A 1 84 ? 30.755 7.590 -13.121 1.00 37.09 84 GLY A C 1
ATOM 629 O O . GLY A 1 84 ? 31.670 8.402 -13.252 1.00 37.09 84 GLY A O 1
ATOM 630 N N . ARG A 1 85 ? 30.355 7.202 -11.907 1.00 41.19 85 ARG A N 1
ATOM 631 C CA . ARG A 1 85 ? 31.188 7.288 -10.699 1.00 41.19 85 ARG A CA 1
ATOM 632 C C . ARG A 1 85 ? 31.098 5.978 -9.922 1.00 41.19 85 ARG A C 1
ATOM 634 O O . ARG A 1 85 ? 30.178 5.760 -9.139 1.00 41.19 85 ARG A O 1
ATOM 641 N N . SER A 1 86 ? 32.098 5.130 -10.145 1.00 41.69 86 SER A N 1
ATOM 642 C CA . SER A 1 86 ? 32.334 3.875 -9.435 1.00 41.69 86 SER A CA 1
ATOM 643 C C . SER A 1 86 ? 32.258 4.046 -7.918 1.00 41.69 86 SER A C 1
ATOM 645 O O . SER A 1 86 ? 33.044 4.783 -7.322 1.00 41.69 86 SER A O 1
ATOM 647 N N . ALA A 1 87 ? 31.369 3.294 -7.271 1.00 40.16 87 ALA A N 1
ATOM 648 C CA . ALA A 1 87 ? 31.363 3.104 -5.823 1.00 40.16 87 ALA A CA 1
ATOM 649 C C . ALA A 1 87 ? 32.386 2.025 -5.411 1.00 40.16 87 ALA A C 1
ATOM 651 O O . ALA A 1 87 ? 32.045 1.021 -4.792 1.00 40.16 87 ALA A O 1
ATOM 652 N N . THR A 1 88 ? 33.657 2.217 -5.761 1.00 45.12 88 THR A N 1
ATOM 653 C CA . THR A 1 88 ? 34.776 1.431 -5.220 1.00 45.12 88 THR A CA 1
ATOM 654 C C . THR A 1 88 ? 35.562 2.311 -4.260 1.00 45.12 88 THR A C 1
ATOM 656 O O . THR A 1 88 ? 36.408 3.097 -4.674 1.00 45.12 88 THR A O 1
ATOM 659 N N . GLY A 1 89 ? 35.258 2.198 -2.967 1.00 32.62 89 GLY A N 1
ATOM 660 C CA . GLY A 1 89 ? 35.936 2.945 -1.910 1.00 32.62 89 GLY A CA 1
ATOM 661 C C . GLY A 1 89 ? 35.627 2.400 -0.517 1.00 32.62 89 GLY A C 1
ATOM 662 O O . GLY A 1 89 ? 34.699 2.860 0.134 1.00 32.62 89 GLY A O 1
ATOM 663 N N . GLY A 1 90 ? 36.410 1.401 -0.097 1.00 39.88 90 GLY A N 1
ATOM 664 C CA . GLY A 1 90 ? 36.746 1.057 1.292 1.00 39.88 90 GLY A CA 1
ATOM 665 C C . GLY A 1 90 ? 35.617 0.905 2.320 1.00 39.88 90 GLY A C 1
ATOM 666 O O . GLY A 1 90 ? 35.286 1.853 3.025 1.00 39.88 90 GLY A O 1
ATOM 667 N N . ARG A 1 91 ? 35.148 -0.329 2.549 1.00 35.72 91 ARG A N 1
ATOM 668 C CA . ARG A 1 91 ? 34.470 -0.692 3.805 1.00 35.72 91 ARG A CA 1
ATOM 669 C C . ARG A 1 91 ? 35.438 -1.447 4.714 1.00 35.72 91 ARG A C 1
ATOM 671 O O . ARG A 1 91 ? 35.788 -2.590 4.439 1.00 35.72 91 ARG A O 1
ATOM 678 N N . LYS A 1 92 ? 35.870 -0.794 5.799 1.00 34.44 92 LYS A N 1
ATOM 679 C CA . LYS A 1 92 ? 36.403 -1.481 6.983 1.00 34.44 92 LYS A CA 1
ATOM 680 C C . LYS A 1 92 ? 35.247 -2.241 7.642 1.00 34.44 92 LYS A C 1
ATOM 682 O O . LYS A 1 92 ? 34.165 -1.684 7.811 1.00 34.44 92 LYS A O 1
ATOM 687 N N . ASN A 1 93 ? 35.486 -3.505 7.970 1.00 45.94 93 ASN A N 1
ATOM 688 C CA . ASN A 1 93 ? 34.562 -4.356 8.716 1.00 45.94 93 ASN A CA 1
ATOM 689 C C . ASN A 1 93 ? 34.451 -3.932 10.195 1.00 45.94 93 ASN A C 1
ATOM 691 O O . ASN A 1 93 ? 35.373 -3.295 10.705 1.00 45.94 93 ASN A O 1
ATOM 695 N N . VAL A 1 94 ? 33.376 -4.426 10.845 1.00 39.53 94 VAL A N 1
ATOM 696 C CA . VAL A 1 94 ? 33.067 -4.572 12.300 1.00 39.53 94 VAL A CA 1
ATOM 697 C C . VAL A 1 94 ? 31.906 -3.668 12.799 1.00 39.53 94 VAL A C 1
ATOM 699 O O . VAL A 1 94 ? 31.951 -2.464 12.560 1.00 39.53 94 VAL A O 1
ATOM 702 N N . PRO A 1 95 ? 30.916 -4.163 13.587 1.00 45.81 95 PRO A N 1
ATOM 703 C CA . PRO A 1 95 ? 30.147 -5.414 13.500 1.00 45.81 95 PRO A CA 1
ATOM 704 C C . PRO A 1 95 ? 28.605 -5.181 13.574 1.00 45.81 95 PRO A C 1
ATOM 706 O O . PRO A 1 95 ? 28.122 -4.128 13.981 1.00 45.81 95 PRO A O 1
ATOM 709 N N . GLU A 1 96 ? 27.838 -6.194 13.167 1.00 44.91 96 GLU A N 1
ATOM 710 C CA . GLU A 1 96 ? 26.446 -6.512 13.546 1.00 44.91 96 GLU A CA 1
ATOM 711 C C . GLU A 1 96 ? 25.552 -5.372 14.105 1.00 44.91 96 GLU A C 1
ATOM 713 O O . GLU A 1 96 ? 25.409 -5.173 15.311 1.00 44.91 96 GLU A O 1
ATOM 718 N N . ARG A 1 97 ? 24.852 -4.656 13.214 1.00 35.97 97 ARG A N 1
ATOM 719 C CA . ARG A 1 97 ? 23.615 -3.945 13.567 1.00 35.97 97 ARG A CA 1
ATOM 720 C C . ARG A 1 97 ? 22.481 -4.473 12.702 1.00 35.97 97 ARG A C 1
ATOM 722 O O . ARG A 1 97 ? 22.529 -4.384 11.480 1.00 35.97 97 ARG A O 1
ATOM 729 N N . VAL A 1 98 ? 21.508 -5.052 13.400 1.00 42.28 98 VAL A N 1
ATOM 730 C CA . VAL A 1 98 ? 20.162 -5.460 12.982 1.00 42.28 98 VAL A CA 1
ATOM 731 C C . VAL A 1 98 ? 19.707 -4.751 11.699 1.00 42.28 98 VAL A C 1
ATOM 733 O O . VAL A 1 98 ? 19.758 -3.520 11.665 1.00 42.28 98 VAL A O 1
ATOM 736 N N . PRO A 1 99 ? 19.223 -5.470 10.665 1.00 41.47 99 PRO A N 1
ATOM 737 C CA . PRO A 1 99 ? 18.679 -4.827 9.480 1.00 41.47 99 PRO A CA 1
ATOM 738 C C . PRO A 1 99 ? 17.515 -3.926 9.888 1.00 41.47 99 PRO A C 1
ATOM 740 O O . PRO A 1 99 ? 16.436 -4.402 10.246 1.00 41.47 99 PRO A O 1
ATOM 743 N N . GLU A 1 100 ? 17.730 -2.617 9.819 1.00 41.97 100 GLU A N 1
ATOM 744 C CA . GLU A 1 100 ? 16.672 -1.619 9.834 1.00 41.97 100 GLU A CA 1
ATOM 745 C C . GLU A 1 100 ? 15.921 -1.773 8.503 1.00 41.97 100 GLU A C 1
ATOM 747 O O . GLU A 1 100 ? 16.139 -1.060 7.528 1.00 41.97 100 GLU A O 1
ATOM 752 N N . ARG A 1 101 ? 15.089 -2.821 8.421 1.00 41.75 101 ARG A N 1
ATOM 753 C CA . ARG A 1 101 ? 14.100 -2.990 7.361 1.00 41.75 101 ARG A CA 1
ATOM 754 C C . ARG A 1 101 ? 13.040 -1.928 7.591 1.00 41.75 101 ARG A C 1
ATOM 756 O O . ARG A 1 101 ? 12.007 -2.194 8.201 1.00 41.75 101 ARG A O 1
ATOM 763 N N . ASP A 1 102 ? 13.306 -0.729 7.098 1.00 45.62 102 ASP A N 1
ATOM 764 C CA . ASP A 1 102 ? 12.278 0.275 6.879 1.00 45.62 102 ASP A CA 1
ATOM 765 C C . ASP A 1 102 ? 11.844 0.163 5.408 1.00 45.62 102 ASP A C 1
ATOM 767 O O . ASP A 1 102 ? 12.398 0.837 4.537 1.00 45.62 102 ASP A O 1
ATOM 771 N N . PRO A 1 103 ? 10.870 -0.703 5.058 1.00 44.03 103 PRO A N 1
ATOM 772 C CA . PRO A 1 103 ? 10.147 -0.488 3.826 1.00 44.03 103 PRO A CA 1
ATOM 773 C C . PRO A 1 103 ? 9.325 0.781 4.047 1.00 44.03 103 PRO A C 1
ATOM 775 O O . PRO A 1 103 ? 8.285 0.762 4.713 1.00 44.03 103 PRO A O 1
ATOM 778 N N . ILE A 1 104 ? 9.800 1.896 3.488 1.00 42.69 104 ILE A N 1
ATOM 779 C CA . ILE A 1 104 ? 9.018 3.120 3.301 1.00 42.69 104 ILE A CA 1
ATOM 780 C C . ILE A 1 104 ? 7.945 2.802 2.247 1.00 42.69 104 ILE A C 1
ATOM 782 O O . ILE A 1 104 ? 7.980 3.251 1.111 1.00 42.69 104 ILE A O 1
ATOM 786 N N . ASN A 1 105 ? 6.976 1.972 2.629 1.00 45.62 105 ASN A N 1
ATOM 787 C CA . ASN A 1 105 ? 5.706 1.857 1.941 1.00 45.62 105 ASN A CA 1
ATOM 788 C C . ASN A 1 105 ? 4.888 3.073 2.386 1.00 45.62 105 ASN A C 1
ATOM 790 O O . ASN A 1 105 ? 4.256 3.084 3.446 1.00 45.62 105 ASN A O 1
ATOM 794 N N . VAL A 1 106 ? 5.009 4.159 1.630 1.00 45.69 106 VAL A N 1
ATOM 795 C CA . VAL A 1 106 ? 4.065 5.272 1.682 1.00 45.69 106 VAL A CA 1
ATOM 796 C C . VAL A 1 106 ? 3.049 4.983 0.582 1.00 45.69 106 VAL A C 1
ATOM 798 O O . VAL A 1 106 ? 3.410 5.138 -0.579 1.00 45.69 106 VAL A O 1
ATOM 801 N N . PRO A 1 107 ? 1.820 4.545 0.911 1.00 46.16 107 PRO A N 1
ATOM 802 C CA . PRO A 1 107 ? 0.869 4.141 -0.110 1.00 46.16 107 PRO A CA 1
ATOM 803 C C . PRO A 1 107 ? 0.384 5.342 -0.912 1.00 46.16 107 PRO A C 1
ATOM 805 O O . PRO A 1 107 ? 0.085 6.406 -0.351 1.00 46.16 107 PRO A O 1
ATOM 808 N N . ASP A 1 108 ? 0.231 5.110 -2.209 1.00 43.94 108 ASP A N 1
ATOM 809 C CA . ASP A 1 108 ? -0.701 5.858 -3.031 1.00 43.94 108 ASP A CA 1
ATOM 810 C C . ASP A 1 108 ? -2.114 5.643 -2.525 1.00 43.94 108 ASP A C 1
ATOM 812 O O . ASP A 1 108 ? -2.518 4.544 -2.162 1.00 43.94 108 ASP A O 1
ATOM 816 N N . ARG A 1 109 ? -2.864 6.739 -2.432 1.00 50.75 109 ARG A N 1
ATOM 817 C CA . ARG A 1 109 ? -4.152 6.801 -1.732 1.00 50.75 109 ARG A CA 1
ATOM 818 C C . ARG A 1 109 ? -5.282 6.013 -2.421 1.00 50.75 109 ARG A C 1
ATOM 820 O O . ARG A 1 109 ? -6.415 6.127 -1.968 1.00 50.75 109 ARG A O 1
ATOM 827 N N . ALA A 1 110 ? -5.003 5.274 -3.497 1.00 53.25 110 ALA A N 1
ATOM 828 C CA . ALA A 1 110 ? -6.018 4.671 -4.360 1.00 53.25 110 ALA A CA 1
ATOM 829 C C . ALA A 1 110 ? -6.306 3.189 -4.057 1.00 53.25 110 ALA A C 1
ATOM 831 O O . ALA A 1 110 ? -7.461 2.786 -4.145 1.00 53.25 110 ALA A O 1
ATOM 832 N N . GLU A 1 111 ? -5.321 2.396 -3.624 1.00 64.94 111 GLU A N 1
ATOM 833 C CA . GLU A 1 111 ? -5.504 0.957 -3.376 1.00 64.94 111 GLU A CA 1
ATOM 834 C C . GLU A 1 111 ? -4.939 0.563 -2.005 1.00 64.94 111 GLU A C 1
ATOM 836 O O . GLU A 1 111 ? -3.833 0.949 -1.622 1.00 64.94 111 GLU A O 1
ATOM 841 N N . LEU A 1 112 ? -5.724 -0.181 -1.221 1.00 75.56 112 LEU A N 1
ATOM 842 C CA . LEU A 1 112 ? -5.302 -0.666 0.095 1.00 75.56 112 LEU A CA 1
ATOM 843 C C . LEU A 1 112 ? -4.209 -1.731 -0.081 1.00 75.56 112 LEU A C 1
ATOM 845 O O . LEU A 1 112 ? -4.357 -2.654 -0.879 1.00 75.56 112 LEU A O 1
ATOM 849 N N . ASN A 1 113 ? -3.129 -1.650 0.696 1.00 77.31 113 ASN A N 1
ATOM 850 C CA . ASN A 1 113 ? -2.077 -2.670 0.654 1.00 77.31 113 ASN A CA 1
ATOM 851 C C . ASN A 1 113 ? -2.537 -3.989 1.322 1.00 77.31 113 ASN A C 1
ATOM 853 O O . ASN A 1 113 ? -3.512 -4.016 2.076 1.00 77.31 113 ASN A O 1
ATOM 857 N N . GLU A 1 114 ? -1.846 -5.104 1.066 1.00 82.88 114 GLU A N 1
ATOM 858 C CA . GLU A 1 114 ? -2.218 -6.426 1.612 1.00 82.88 114 GLU A CA 1
ATOM 859 C C . GLU A 1 114 ? -2.304 -6.439 3.149 1.00 82.88 114 GLU A C 1
ATOM 861 O O . GLU A 1 114 ? -3.217 -7.033 3.723 1.00 82.88 114 GLU A O 1
ATOM 866 N N . ARG A 1 115 ? -1.408 -5.714 3.835 1.00 92.06 115 ARG A N 1
ATOM 867 C CA . ARG A 1 115 ? -1.405 -5.618 5.307 1.00 92.06 115 ARG A CA 1
ATOM 868 C C . ARG A 1 115 ? -2.637 -4.892 5.839 1.00 92.06 115 ARG A C 1
ATOM 870 O O . ARG A 1 115 ? -3.182 -5.261 6.877 1.00 92.06 115 ARG A O 1
ATOM 877 N N . GLN A 1 116 ? -3.068 -3.853 5.131 1.00 90.56 116 GLN A N 1
ATOM 878 C CA . GLN A 1 116 ? -4.261 -3.073 5.435 1.00 90.56 116 GLN A CA 1
ATOM 879 C C . GLN A 1 116 ? -5.532 -3.897 5.217 1.00 90.56 116 GLN A C 1
ATOM 881 O O . GLN A 1 116 ? -6.401 -3.880 6.089 1.00 90.56 116 GLN A O 1
ATOM 886 N N . HIS A 1 117 ? -5.620 -4.656 4.119 1.00 91.50 117 HIS A N 1
ATOM 887 C CA . HIS A 1 117 ? -6.709 -5.612 3.887 1.00 91.50 117 HIS A CA 1
ATOM 888 C C . HIS A 1 117 ? -6.773 -6.669 4.993 1.00 91.50 117 HIS A C 1
ATOM 890 O O . HIS A 1 117 ? -7.807 -6.829 5.640 1.00 91.50 117 HIS A O 1
ATOM 896 N N . TRP A 1 118 ? -5.639 -7.303 5.296 1.00 94.56 118 TRP A N 1
ATOM 897 C CA . TRP A 1 118 ? -5.545 -8.288 6.369 1.00 94.56 118 TRP A CA 1
ATOM 898 C C . TRP A 1 118 ? -6.004 -7.717 7.719 1.00 94.56 118 TRP A C 1
ATOM 900 O O . TRP A 1 118 ? -6.781 -8.345 8.443 1.00 94.56 118 TRP A O 1
ATOM 910 N N . PHE A 1 119 ? -5.585 -6.491 8.054 1.00 95.25 119 PHE A N 1
ATOM 911 C CA . PHE A 1 119 ? -6.001 -5.841 9.296 1.00 95.25 119 PHE A CA 1
ATOM 912 C C . PHE A 1 119 ? -7.508 -5.549 9.322 1.00 95.25 119 PHE A C 1
ATOM 914 O O . PHE A 1 119 ? -8.148 -5.714 10.361 1.00 95.25 119 PHE A O 1
ATOM 921 N N . LEU A 1 120 ? -8.105 -5.152 8.194 1.00 93.81 120 LEU A N 1
ATOM 922 C CA . LEU A 1 120 ? -9.549 -4.928 8.086 1.00 93.81 120 LEU A CA 1
ATOM 923 C C . LEU A 1 120 ? -10.356 -6.201 8.348 1.00 93.81 120 LEU A C 1
ATOM 925 O O . LEU A 1 120 ? -11.407 -6.133 8.996 1.00 93.81 120 LEU A O 1
ATOM 929 N N . ASP A 1 121 ? -9.899 -7.346 7.851 1.00 93.19 121 ASP A N 1
ATOM 930 C CA . ASP A 1 121 ? -10.540 -8.641 8.094 1.00 93.19 121 ASP A CA 1
ATOM 931 C C . ASP A 1 121 ? -10.386 -9.058 9.555 1.00 93.19 121 ASP A C 1
ATOM 933 O O . ASP A 1 121 ? -11.342 -9.490 10.204 1.00 93.19 121 ASP A O 1
ATOM 937 N N . ARG A 1 122 ? -9.210 -8.811 10.137 1.00 94.75 122 ARG A N 1
ATOM 938 C CA . ARG A 1 122 ? -8.939 -9.131 11.540 1.00 94.75 122 ARG A CA 1
ATOM 939 C C . ARG A 1 122 ? -9.743 -8.267 12.514 1.00 94.75 122 ARG A C 1
ATOM 941 O O . ARG A 1 122 ? -10.207 -8.782 13.532 1.00 94.75 122 ARG A O 1
ATOM 948 N N . VAL A 1 123 ? -9.979 -6.996 12.176 1.00 94.12 123 VAL A N 1
ATOM 949 C CA . VAL A 1 123 ? -10.887 -6.089 12.904 1.00 94.12 123 VAL A CA 1
ATOM 950 C C . VAL A 1 123 ? -12.353 -6.510 12.767 1.00 94.12 123 VAL A C 1
ATOM 952 O O . VAL A 1 123 ? -13.120 -6.339 13.715 1.00 94.12 123 VAL A O 1
ATOM 955 N N . ALA A 1 124 ? -12.762 -7.069 11.624 1.00 89.31 124 ALA A N 1
ATOM 956 C CA . ALA A 1 124 ? -14.111 -7.617 11.464 1.00 89.31 124 ALA A CA 1
ATOM 957 C C . ALA A 1 124 ? -14.314 -8.876 12.327 1.00 89.31 124 ALA A C 1
ATOM 959 O O . ALA A 1 124 ? -15.365 -9.042 12.942 1.00 89.31 124 ALA A O 1
ATOM 960 N N . ALA A 1 125 ? -13.282 -9.715 12.437 1.00 88.00 125 ALA A N 1
ATOM 961 C CA . ALA A 1 125 ? -13.308 -10.946 13.222 1.00 88.00 125 ALA A CA 1
ATOM 962 C C . ALA A 1 125 ? -13.077 -10.750 14.736 1.00 88.00 125 ALA A C 1
ATOM 964 O O . ALA A 1 125 ? -13.274 -11.685 15.512 1.00 88.00 125 ALA A O 1
ATOM 965 N N . GLY A 1 126 ? -12.624 -9.577 15.195 1.00 88.25 126 GLY A N 1
ATOM 966 C CA . GLY A 1 126 ? -12.421 -9.325 16.622 1.00 88.25 126 GLY A CA 1
ATOM 967 C C . GLY A 1 126 ? -11.487 -8.161 16.945 1.00 88.25 126 GLY A C 1
ATOM 968 O O . GLY A 1 126 ? -11.356 -7.198 16.196 1.00 88.25 126 GLY A O 1
ATOM 969 N N . ARG A 1 127 ? -10.849 -8.217 18.121 1.00 89.44 127 ARG A N 1
ATOM 970 C CA . ARG A 1 127 ? -9.857 -7.207 18.518 1.00 89.44 127 ARG A CA 1
ATOM 971 C C . ARG A 1 127 ? -8.571 -7.441 17.734 1.00 89.44 127 ARG A C 1
ATOM 973 O O . ARG A 1 127 ? -8.086 -8.565 17.698 1.00 89.44 127 ARG A O 1
ATOM 980 N N . SER A 1 128 ? -8.032 -6.368 17.169 1.00 93.31 128 SER A N 1
ATOM 981 C CA . SER A 1 128 ? -6.683 -6.355 16.623 1.00 93.31 128 SER A CA 1
ATOM 982 C C . SER A 1 128 ? -6.027 -4.997 16.853 1.00 93.31 128 SER A C 1
ATOM 984 O O . SER A 1 128 ? -6.721 -3.975 16.923 1.00 93.31 128 SER A O 1
ATOM 986 N N . ASP A 1 129 ? -4.709 -4.980 17.024 1.00 93.75 129 ASP A N 1
ATOM 987 C CA . ASP A 1 129 ? -3.905 -3.778 17.202 1.00 93.75 129 ASP A CA 1
ATOM 988 C C . ASP A 1 129 ? -2.635 -3.775 16.326 1.00 93.75 129 ASP A C 1
ATOM 990 O O . ASP A 1 129 ? -2.375 -4.676 15.533 1.00 93.75 129 ASP A O 1
ATOM 994 N N . ALA A 1 130 ? -1.844 -2.703 16.426 1.00 94.00 130 ALA A N 1
ATOM 995 C CA . ALA A 1 130 ? -0.636 -2.546 15.618 1.00 94.00 130 ALA A CA 1
ATOM 996 C C . ALA A 1 130 ? 0.412 -3.646 15.868 1.00 94.00 130 ALA A C 1
ATOM 998 O O . ALA A 1 130 ? 1.215 -3.919 14.982 1.00 94.00 130 ALA A O 1
ATOM 999 N N . ARG A 1 131 ? 0.439 -4.261 17.057 1.00 94.19 131 ARG A N 1
ATOM 1000 C CA . ARG A 1 131 ? 1.380 -5.341 17.379 1.00 94.19 131 ARG A CA 1
ATOM 1001 C C . ARG A 1 131 ? 1.041 -6.619 16.625 1.00 94.19 131 ARG A C 1
ATOM 1003 O O . ARG A 1 131 ? 1.965 -7.336 16.269 1.00 94.19 131 ARG A O 1
ATOM 1010 N N . ASP A 1 132 ? -0.231 -6.858 16.317 1.00 94.00 132 ASP A N 1
ATOM 1011 C CA . ASP A 1 132 ? -0.624 -8.008 15.497 1.00 94.00 132 ASP A CA 1
ATOM 1012 C C . ASP A 1 132 ? -0.066 -7.885 14.074 1.00 94.00 132 ASP A C 1
ATOM 1014 O O . ASP A 1 132 ? 0.442 -8.854 13.518 1.00 94.00 132 ASP A O 1
ATOM 1018 N N . ILE A 1 133 ? -0.079 -6.672 13.506 1.00 92.88 133 ILE A N 1
ATOM 1019 C CA . ILE A 1 133 ? 0.544 -6.400 12.201 1.00 92.88 133 ILE A CA 1
ATOM 1020 C C . ILE A 1 133 ? 2.059 -6.628 12.281 1.00 92.88 133 ILE A C 1
ATOM 1022 O O . ILE A 1 133 ? 2.633 -7.250 11.391 1.00 92.88 133 ILE A O 1
ATOM 1026 N N . VAL A 1 134 ? 2.709 -6.141 13.345 1.00 89.50 134 VAL A N 1
ATOM 1027 C CA . VAL A 1 134 ? 4.148 -6.363 13.575 1.00 89.50 134 VAL A CA 1
ATOM 1028 C C . VAL A 1 134 ? 4.464 -7.857 13.633 1.00 89.50 134 VAL A C 1
ATOM 1030 O O . VAL A 1 134 ? 5.388 -8.300 12.959 1.00 89.50 134 VAL A O 1
ATOM 1033 N N . ALA A 1 135 ? 3.690 -8.627 14.399 1.00 90.75 135 ALA A N 1
ATOM 1034 C CA . ALA A 1 135 ? 3.901 -10.059 14.576 1.00 90.75 135 ALA A CA 1
ATOM 1035 C C . ALA A 1 135 ? 3.674 -10.846 13.278 1.00 90.75 135 ALA A C 1
ATOM 1037 O O . ALA A 1 135 ? 4.475 -11.713 12.944 1.00 90.75 135 ALA A O 1
ATOM 1038 N N . MET A 1 136 ? 2.616 -10.524 12.531 1.00 91.75 136 MET A N 1
ATOM 1039 C CA . MET A 1 136 ? 2.274 -11.234 11.298 1.00 91.75 136 MET A CA 1
ATOM 1040 C C . MET A 1 136 ? 3.220 -10.892 10.136 1.00 91.75 136 MET A C 1
ATOM 1042 O O . MET A 1 136 ? 3.563 -11.762 9.344 1.00 91.75 136 MET A O 1
ATOM 1046 N N . TRP A 1 137 ? 3.657 -9.636 10.018 1.00 88.31 137 TRP A N 1
ATOM 1047 C CA . TRP A 1 137 ? 4.359 -9.149 8.820 1.00 88.31 137 TRP A CA 1
ATOM 1048 C C . TRP A 1 137 ? 5.828 -8.779 9.050 1.00 88.31 137 TRP 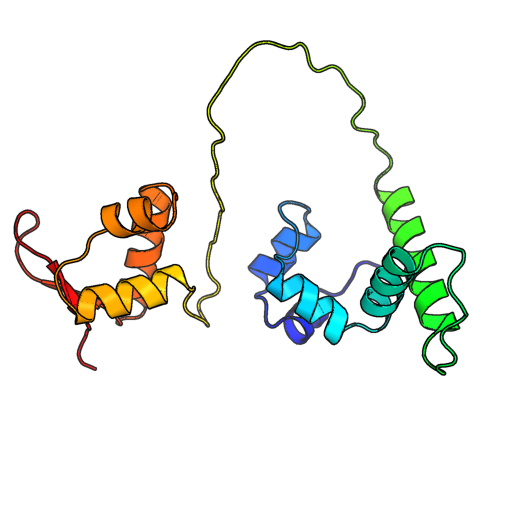A C 1
ATOM 1050 O O . TRP A 1 137 ? 6.487 -8.321 8.119 1.00 88.31 137 TRP A O 1
ATOM 1060 N N . ALA A 1 138 ? 6.340 -8.935 10.275 1.00 89.50 138 ALA A N 1
ATOM 1061 C CA . ALA A 1 138 ? 7.708 -8.580 10.664 1.00 89.50 138 ALA A CA 1
ATOM 1062 C C . ALA A 1 138 ? 8.101 -7.127 10.306 1.00 89.50 138 ALA A C 1
ATOM 1064 O O . ALA A 1 138 ? 9.232 -6.845 9.906 1.00 89.50 138 ALA A O 1
ATOM 1065 N N . VAL A 1 139 ? 7.156 -6.188 10.438 1.00 83.75 139 VAL A N 1
ATOM 1066 C CA . VAL A 1 139 ? 7.368 -4.750 10.183 1.00 83.75 139 VAL A CA 1
ATOM 1067 C C . VAL A 1 139 ? 7.612 -3.972 11.475 1.00 83.75 139 VAL A C 1
ATOM 1069 O O . VAL A 1 139 ? 7.269 -4.422 12.565 1.00 83.75 139 VAL A O 1
ATOM 1072 N N . SER A 1 140 ? 8.148 -2.753 11.369 1.00 88.00 140 SER A N 1
ATOM 1073 C CA . SER A 1 140 ? 8.282 -1.870 12.530 1.00 88.00 14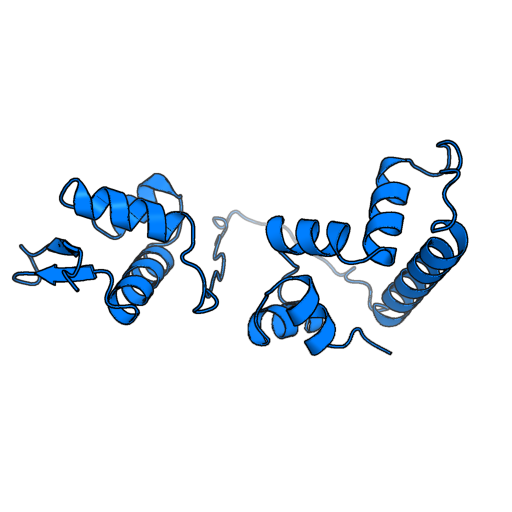0 SER A CA 1
ATOM 1074 C C . SER A 1 140 ? 6.913 -1.447 13.091 1.00 88.00 140 SER A C 1
ATOM 1076 O O . SER A 1 140 ? 5.925 -1.289 12.364 1.00 88.00 140 SER A O 1
ATOM 1078 N N . LEU A 1 141 ? 6.850 -1.169 14.400 1.00 88.81 141 LEU A N 1
ATOM 1079 C CA . LEU A 1 141 ? 5.631 -0.654 15.044 1.00 88.81 141 LEU A CA 1
ATOM 1080 C C . LEU A 1 141 ? 5.181 0.690 14.446 1.00 88.81 141 LEU A C 1
ATOM 1082 O O . LEU A 1 141 ? 3.988 1.000 14.417 1.00 88.81 141 LEU A O 1
ATOM 1086 N N . LYS A 1 142 ? 6.134 1.496 13.964 1.00 89.56 142 LYS A N 1
ATOM 1087 C CA . LYS A 1 142 ? 5.869 2.762 13.272 1.00 89.56 142 LYS A CA 1
ATOM 1088 C C . LYS A 1 142 ? 5.112 2.511 11.967 1.00 89.56 142 LYS A C 1
ATOM 1090 O O . LYS A 1 142 ? 4.100 3.172 11.732 1.00 89.56 142 LYS A O 1
ATOM 1095 N N . THR A 1 143 ? 5.549 1.535 11.175 1.00 87.88 143 THR A N 1
ATOM 1096 C CA . THR A 1 143 ? 4.898 1.142 9.918 1.00 87.88 143 THR A CA 1
ATOM 1097 C C . THR A 1 143 ? 3.502 0.584 10.168 1.00 87.88 143 THR A C 1
ATOM 1099 O O . THR A 1 143 ? 2.545 1.071 9.575 1.00 87.88 143 THR A O 1
ATOM 1102 N N . ALA A 1 144 ? 3.342 -0.316 11.141 1.00 89.69 144 ALA A N 1
ATOM 1103 C CA . ALA A 1 144 ? 2.027 -0.838 11.514 1.00 89.69 144 ALA A CA 1
ATOM 1104 C C . ALA A 1 144 ? 1.039 0.271 11.934 1.00 89.69 144 ALA A C 1
ATOM 1106 O O . ALA A 1 144 ? -0.119 0.291 11.518 1.00 89.69 144 ALA A O 1
ATOM 1107 N N . ARG A 1 145 ? 1.492 1.253 12.728 1.00 92.25 145 ARG A N 1
ATOM 1108 C CA . ARG A 1 145 ? 0.665 2.418 13.098 1.00 92.25 145 ARG A CA 1
ATOM 1109 C C . ARG A 1 145 ? 0.306 3.285 11.895 1.00 92.25 145 ARG A C 1
ATOM 1111 O O . ARG A 1 145 ? -0.797 3.826 11.860 1.00 92.25 145 ARG A O 1
ATOM 1118 N N . ARG A 1 146 ? 1.221 3.431 10.935 1.00 90.19 146 ARG A N 1
ATOM 1119 C CA . ARG A 1 146 ? 0.986 4.172 9.691 1.00 90.19 146 ARG A CA 1
ATOM 1120 C C . ARG A 1 146 ? -0.077 3.486 8.832 1.00 90.19 146 ARG A C 1
ATOM 1122 O O . ARG A 1 146 ? -0.977 4.176 8.362 1.00 90.19 146 ARG A O 1
ATOM 1129 N N . ASP A 1 147 ? -0.020 2.159 8.705 1.00 90.62 147 ASP A N 1
ATOM 1130 C CA . ASP A 1 147 ? -1.024 1.366 7.984 1.00 90.62 147 ASP A CA 1
ATOM 1131 C C . ASP A 1 147 ? -2.426 1.581 8.589 1.00 90.62 147 ASP A C 1
ATOM 1133 O O . ASP A 1 147 ? -3.363 1.930 7.871 1.00 90.62 147 ASP A O 1
ATOM 1137 N N . ILE A 1 148 ? -2.557 1.503 9.920 1.00 93.50 148 ILE A N 1
ATOM 1138 C CA . ILE A 1 148 ? -3.820 1.773 10.636 1.00 93.50 148 ILE A CA 1
ATOM 1139 C C . ILE A 1 148 ? -4.274 3.231 10.464 1.00 93.50 148 ILE A C 1
ATOM 1141 O O . ILE A 1 148 ? -5.464 3.502 10.304 1.00 93.50 148 ILE A O 1
ATOM 1145 N N . ALA A 1 149 ? -3.351 4.196 10.507 1.00 92.25 149 ALA A N 1
ATOM 1146 C CA . ALA A 1 149 ? -3.686 5.607 10.334 1.00 92.25 149 ALA A CA 1
ATOM 1147 C C . ALA A 1 149 ? -4.266 5.889 8.941 1.00 92.25 149 ALA A C 1
ATOM 1149 O O . ALA A 1 149 ? -5.248 6.622 8.841 1.00 92.25 149 ALA A O 1
ATOM 1150 N N . ALA A 1 150 ? -3.718 5.272 7.891 1.00 87.62 150 ALA A N 1
ATOM 1151 C CA . ALA A 1 150 ? -4.260 5.379 6.539 1.00 87.62 150 ALA A CA 1
ATOM 1152 C C . ALA A 1 150 ? -5.699 4.835 6.459 1.00 87.62 150 ALA A C 1
ATOM 1154 O O . ALA A 1 150 ? -6.571 5.508 5.913 1.00 87.62 150 ALA A O 1
ATOM 1155 N N . LEU A 1 151 ? -5.983 3.694 7.100 1.00 91.94 151 LEU A N 1
ATOM 1156 C CA . LEU A 1 151 ? -7.337 3.128 7.183 1.00 91.94 151 LEU A CA 1
ATOM 1157 C C . LEU A 1 151 ? -8.332 4.039 7.917 1.00 91.94 151 LEU A C 1
ATOM 1159 O O . LEU A 1 151 ? -9.493 4.141 7.519 1.00 91.94 151 LEU A O 1
ATOM 1163 N N . LYS A 1 152 ? -7.885 4.717 8.982 1.00 92.06 152 LYS A N 1
ATOM 1164 C CA . LYS A 1 152 ? -8.701 5.714 9.692 1.00 92.06 152 LYS A CA 1
ATOM 1165 C C . LYS A 1 152 ? -9.001 6.928 8.816 1.00 92.06 152 LYS A C 1
ATOM 1167 O O . LYS A 1 152 ? -10.136 7.386 8.796 1.00 92.06 152 LYS A O 1
ATOM 1172 N N . VAL A 1 153 ? -7.993 7.446 8.108 1.00 88.25 153 VAL A N 1
ATOM 1173 C CA . VAL A 1 153 ? -8.146 8.595 7.198 1.00 88.25 153 VAL A CA 1
ATOM 1174 C C . VAL A 1 153 ? -9.096 8.259 6.047 1.00 88.25 153 VAL A C 1
ATOM 1176 O O . VAL A 1 153 ? -9.910 9.095 5.676 1.00 88.25 153 VAL A O 1
ATOM 1179 N N . ALA A 1 154 ? -9.052 7.026 5.538 1.00 85.81 154 ALA A N 1
ATOM 1180 C CA . ALA A 1 154 ? -9.982 6.531 4.523 1.00 85.81 154 ALA A CA 1
ATOM 1181 C C . ALA A 1 154 ? -11.409 6.267 5.054 1.00 85.81 154 ALA A C 1
ATOM 1183 O O . ALA A 1 154 ? -12.291 5.887 4.285 1.00 85.81 154 ALA A O 1
ATOM 1184 N N . GLY A 1 155 ? -11.650 6.429 6.361 1.00 89.69 155 GLY A N 1
ATOM 1185 C CA . GLY A 1 155 ? -12.953 6.182 6.977 1.00 89.69 155 GLY A CA 1
ATOM 1186 C C . GLY A 1 155 ? -13.365 4.709 6.984 1.00 89.69 155 GLY A C 1
ATOM 1187 O O . GLY A 1 155 ? -14.549 4.414 7.078 1.00 89.69 155 GLY A O 1
ATOM 1188 N N . LEU A 1 156 ? -12.417 3.774 6.870 1.00 91.62 156 LEU A N 1
ATOM 1189 C CA . LEU A 1 156 ? -12.708 2.334 6.840 1.00 91.62 156 LEU A CA 1
ATOM 1190 C C . LEU A 1 156 ? -12.788 1.729 8.245 1.00 91.62 156 LEU A C 1
ATOM 1192 O O . LEU A 1 156 ? -13.476 0.731 8.466 1.00 91.62 156 LEU A O 1
ATOM 1196 N N . ILE A 1 157 ? -12.102 2.346 9.210 1.00 94.06 157 ILE A N 1
ATOM 1197 C CA . ILE A 1 157 ? -12.125 1.955 10.621 1.00 94.06 157 ILE A CA 1
ATOM 1198 C C . ILE A 1 157 ? -12.206 3.171 11.542 1.00 94.06 157 ILE A C 1
ATOM 1200 O O . ILE A 1 157 ? -11.676 4.242 11.246 1.00 94.06 157 ILE A O 1
ATOM 1204 N N . CYS A 1 158 ? -12.776 2.968 12.724 1.00 93.56 158 CYS A N 1
ATOM 1205 C CA . CYS A 1 158 ? -12.777 3.929 13.819 1.00 93.56 158 CYS A CA 1
ATOM 1206 C C . CYS A 1 158 ? -12.287 3.265 15.115 1.00 93.56 158 CYS A C 1
ATOM 1208 O O . CYS A 1 158 ? -12.399 2.051 15.295 1.00 93.56 158 CYS A O 1
ATOM 1210 N N . TYR A 1 159 ? -11.698 4.049 16.022 1.00 93.25 159 TYR A N 1
ATOM 1211 C CA . TYR A 1 159 ? -11.331 3.559 17.354 1.00 93.25 159 TYR A CA 1
ATOM 1212 C C . TYR A 1 159 ? -12.461 3.875 18.331 1.00 93.25 159 TYR A C 1
ATOM 1214 O O . TYR A 1 159 ? -12.844 5.033 18.472 1.00 93.25 159 TYR A O 1
ATOM 1222 N N . VAL A 1 160 ? -12.981 2.851 19.004 1.00 91.19 160 VAL A N 1
ATOM 1223 C CA . VAL A 1 160 ? -14.126 2.955 19.914 1.00 91.19 160 VAL A CA 1
ATOM 1224 C C . VAL A 1 160 ? -13.694 2.617 21.337 1.00 91.19 160 VAL A C 1
ATOM 1226 O O . VAL A 1 160 ? -13.116 1.554 21.580 1.00 91.19 160 VAL A O 1
ATOM 1229 N N . GLY A 1 161 ? -14.029 3.493 22.285 1.00 89.69 161 GLY A N 1
ATOM 1230 C CA . GLY A 1 161 ? -13.751 3.336 23.715 1.00 89.69 161 GLY A CA 1
ATOM 1231 C C . GLY A 1 161 ? -12.537 4.129 24.208 1.00 89.69 161 GLY A C 1
ATOM 1232 O O . GLY A 1 161 ? -11.942 4.924 23.484 1.00 89.69 161 GLY A O 1
ATOM 1233 N N . SER A 1 162 ? -12.173 3.923 25.477 1.00 86.75 162 SER A N 1
ATOM 1234 C CA . SER A 1 162 ? -11.065 4.644 26.118 1.00 86.75 162 SER A CA 1
ATOM 1235 C C . SER A 1 162 ? -9.699 4.188 25.602 1.00 86.75 162 SER A C 1
ATOM 1237 O O . SER A 1 162 ? -9.539 3.055 25.163 1.00 86.75 162 SER A O 1
ATOM 1239 N N . ARG A 1 163 ? -8.662 5.022 25.739 1.00 77.81 163 ARG A N 1
ATOM 1240 C CA . ARG A 1 163 ? -7.298 4.711 25.261 1.00 77.81 163 ARG A CA 1
ATOM 1241 C C . ARG A 1 163 ? -6.741 3.361 25.751 1.00 77.81 163 ARG A C 1
ATOM 1243 O O . ARG A 1 163 ? -5.916 2.764 25.070 1.00 77.81 163 ARG A O 1
ATOM 1250 N N . ARG A 1 164 ? -7.144 2.903 26.946 1.00 78.50 164 ARG A N 1
ATOM 1251 C CA . ARG A 1 164 ? -6.666 1.641 27.548 1.00 78.50 164 ARG A CA 1
ATOM 1252 C C . ARG A 1 164 ? -7.551 0.433 27.237 1.00 78.50 164 ARG A C 1
ATOM 1254 O O . ARG A 1 164 ? -7.037 -0.676 27.196 1.00 78.50 164 ARG A O 1
ATOM 1261 N N . LYS A 1 165 ? -8.864 0.623 27.062 1.00 85.06 165 LYS A N 1
ATOM 1262 C CA . LYS A 1 165 ? -9.833 -0.480 26.892 1.00 85.06 165 LYS A CA 1
ATOM 1263 C C . LYS A 1 165 ? -10.532 -0.481 25.533 1.00 85.06 165 LYS A C 1
ATOM 1265 O O . LYS A 1 165 ? -11.368 -1.350 25.293 1.00 85.06 165 LYS A O 1
ATOM 1270 N N . GLY A 1 166 ? -10.219 0.470 24.663 1.00 87.56 166 GLY A N 1
ATOM 1271 C CA . GLY A 1 166 ? -10.839 0.609 23.359 1.00 87.56 166 GLY A CA 1
ATOM 1272 C C . GLY A 1 166 ? -10.372 -0.445 22.362 1.00 87.56 166 GLY A C 1
ATOM 1273 O O . GLY A 1 166 ? -9.562 -1.329 22.665 1.00 87.56 166 GLY A O 1
ATOM 1274 N N . ARG A 1 167 ? -10.944 -0.384 21.164 1.00 92.38 167 ARG A N 1
ATOM 1275 C CA . ARG A 1 167 ? -10.607 -1.257 20.036 1.00 92.38 167 ARG A CA 1
ATOM 1276 C C . ARG A 1 167 ? -10.966 -0.589 18.720 1.00 92.38 167 ARG A C 1
ATOM 1278 O O . ARG A 1 167 ? -11.834 0.281 18.690 1.00 92.38 167 ARG A O 1
ATOM 1285 N N . TYR A 1 168 ? -10.351 -1.045 17.641 1.00 95.00 168 TYR A N 1
ATOM 1286 C CA . TYR A 1 168 ? -10.797 -0.684 16.303 1.00 95.00 168 TYR A CA 1
ATOM 1287 C C . TYR A 1 168 ? -12.093 -1.421 15.948 1.00 95.00 168 TYR A C 1
ATOM 1289 O O . TYR A 1 168 ? -12.308 -2.557 16.373 1.00 95.00 168 TYR A O 1
ATOM 1297 N N .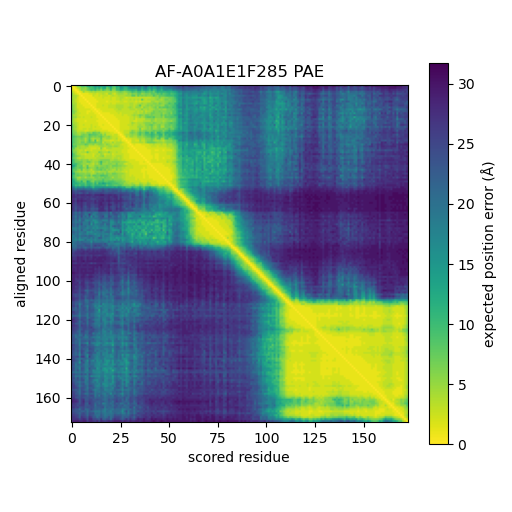 ARG A 1 169 ? -12.964 -0.753 15.195 1.00 93.31 169 ARG A N 1
ATOM 1298 C CA . ARG A 1 169 ? -14.142 -1.321 14.533 1.00 93.31 169 ARG A CA 1
ATOM 1299 C C . ARG A 1 169 ? -14.169 -0.846 13.086 1.00 93.31 169 ARG A C 1
ATOM 1301 O O . ARG A 1 169 ? -13.667 0.241 12.801 1.00 93.31 169 ARG A O 1
ATOM 1308 N N . ARG A 1 170 ? -14.779 -1.634 12.196 1.00 92.19 170 ARG A N 1
ATOM 1309 C CA . ARG A 1 170 ? -15.135 -1.165 10.849 1.00 92.19 170 ARG A CA 1
ATOM 1310 C C . ARG A 1 170 ? -16.084 0.025 10.983 1.00 92.19 170 ARG A C 1
ATOM 1312 O O . ARG A 1 170 ? -16.964 0.014 11.846 1.00 92.19 170 ARG A O 1
ATOM 1319 N N . SER A 1 171 ? -15.877 1.051 10.169 1.00 88.50 171 SER A N 1
ATOM 1320 C CA . SER A 1 171 ? -16.853 2.130 10.065 1.00 88.50 171 SER A CA 1
ATOM 1321 C C . SER A 1 171 ? -18.029 1.613 9.240 1.00 88.50 171 SER A C 1
ATOM 1323 O O . SER A 1 171 ? -17.818 1.157 8.117 1.00 88.50 171 SER A O 1
ATOM 1325 N N . SER A 1 172 ? -19.249 1.665 9.777 1.00 68.31 172 SER A N 1
ATOM 1326 C CA . SER A 1 172 ? -20.436 1.623 8.918 1.00 68.31 172 SER A CA 1
ATOM 1327 C C . SER A 1 172 ? -20.431 2.919 8.122 1.00 68.31 172 SER A C 1
ATOM 1329 O O . SER A 1 172 ? -20.473 3.996 8.718 1.00 68.31 172 SER A O 1
ATOM 1331 N N . LYS A 1 173 ? -20.284 2.815 6.805 1.00 54.66 173 LYS A N 1
ATOM 1332 C CA . LYS A 1 173 ? -20.857 3.823 5.918 1.00 54.66 173 LYS A CA 1
ATOM 1333 C C . LYS A 1 173 ? -22.363 3.614 5.873 1.00 54.66 173 LYS A C 1
ATOM 1335 O O . LYS A 1 173 ? -22.771 2.433 5.971 1.00 54.66 173 LYS A O 1
#

Foldseek 3Di:
DDDDLVVLCVQQVDDSVVSVCCVVVVDHDDPSSLVSCLVRPLLSVLVVVCVVQDPDHDDPPDPSHDVSPVVNVVVVVVVVVVVPDDPPDDDDDDDDDDPPPDPPCPDDLPDQDPLLVVVLVVQAVHFDDLVVSCVVPVHDSVVSVVSVVSCVVVQQWDWDDDPVPIGIHGHDD